Protein AF-A0A6G6W7V1-F1 (afdb_monomer)

Mean predicted aligned error: 17.01 Å

pLDDT: mean 71.02, std 11.66, range [39.03, 88.75]

Foldseek 3Di:
DDDDDPDPPDDDPDDDDDPVRVVCVVPDDDPVVVVVLVVVVVDQDDPPPDPPDDPVPCPGGPPPDDPPPPDPDDDDPVNDDDPPDD

Radius of gyration: 23.03 Å; Cα contacts (8 Å, |Δi|>4): 11; chains: 1; bounding box: 53×44×51 Å

Solvent-accessible surface area (backbone atoms only — not comparable to full-atom values): 6188 Å² total; per-residue (Å²): 142,78,81,85,74,84,71,80,77,76,75,81,90,82,83,77,70,52,72,70,53,45,55,49,55,75,68,50,84,52,70,66,56,55,52,49,51,50,57,62,51,70,56,66,72,65,96,79,65,56,92,90,57,65,69,89,74,59,87,77,43,89,79,76,65,55,99,83,55,80,64,99,68,86,72,58,76,89,75,58,88,57,90,92,70,130

Secondary structure (DSSP, 8-state):
------PPPPPPTT----HHHHHHHHH---HHHHHHHHHHHHS-S-TT--TTS-GGG----TT---TT---S----TTT---TT--

Sequence (86 aa):
MRADRDEPASPPAGSGLSEGDAVRKDMSYSPASETETEAKQADPLPDTIDDDIDADHILVTPGTGGPDDAGDVEVDPGELNLPGRS

Structure (mmCIF, N/CA/C/O backbone):
data_AF-A0A6G6W7V1-F1
#
_entry.id   AF-A0A6G6W7V1-F1
#
loop_
_atom_site.group_PDB
_atom_site.id
_atom_site.type_symbol
_atom_site.label_atom_id
_atom_site.label_alt_id
_atom_site.label_comp_id
_atom_site.label_asym_id
_atom_site.label_entity_id
_atom_site.label_seq_id
_atom_site.pdbx_PDB_ins_code
_atom_site.Cartn_x
_atom_site.Cartn_y
_atom_site.Cartn_z
_atom_site.occupancy
_atom_site.B_iso_or_equiv
_atom_site.auth_seq_id
_atom_site.auth_comp_id
_atom_site.auth_asym_id
_atom_site.auth_atom_id
_atom_site.pdbx_PDB_model_num
ATOM 1 N N . MET A 1 1 ? 42.772 18.522 35.842 1.00 45.38 1 MET A N 1
ATOM 2 C CA . MET A 1 1 ? 41.324 18.336 35.620 1.00 45.38 1 MET A CA 1
ATOM 3 C C . MET A 1 1 ? 40.845 19.369 34.611 1.00 45.38 1 MET A C 1
ATOM 5 O O . MET A 1 1 ? 40.642 20.518 34.982 1.00 45.38 1 MET A O 1
ATOM 9 N N . ARG A 1 2 ? 40.756 18.994 33.332 1.00 39.03 2 ARG A N 1
ATOM 10 C CA . ARG A 1 2 ? 39.949 19.680 32.313 1.00 39.03 2 ARG A CA 1
ATOM 11 C C . ARG A 1 2 ? 39.407 18.590 31.400 1.00 39.03 2 ARG A C 1
ATOM 13 O O . ARG A 1 2 ? 40.189 17.782 30.922 1.00 39.03 2 ARG A O 1
ATOM 20 N N . ALA A 1 3 ? 38.084 18.536 31.332 1.00 45.75 3 ALA A N 1
ATOM 21 C CA . ALA A 1 3 ? 37.311 17.476 30.718 1.00 45.75 3 ALA A CA 1
ATOM 22 C C . ALA A 1 3 ? 37.616 17.346 29.225 1.00 45.75 3 ALA A C 1
ATOM 24 O O . ALA A 1 3 ? 37.648 18.350 28.507 1.00 45.75 3 ALA A O 1
ATOM 25 N N . ASP A 1 4 ? 37.802 16.099 28.810 1.00 44.06 4 ASP A N 1
ATOM 26 C CA . ASP A 1 4 ? 37.658 15.619 27.448 1.00 44.06 4 ASP A CA 1
ATOM 27 C C . ASP A 1 4 ? 36.334 16.142 26.884 1.00 44.06 4 ASP A C 1
ATOM 29 O O . ASP A 1 4 ? 35.248 15.839 27.384 1.00 44.06 4 ASP A O 1
ATOM 33 N N . ARG A 1 5 ? 36.433 17.029 25.895 1.00 51.19 5 ARG A N 1
ATOM 34 C CA . ARG A 1 5 ? 35.281 17.503 25.141 1.00 51.19 5 ARG A CA 1
ATOM 35 C C . ARG A 1 5 ? 35.109 16.506 24.002 1.00 51.19 5 ARG A C 1
ATOM 37 O O . ARG A 1 5 ? 35.923 16.492 23.086 1.00 51.19 5 ARG A O 1
ATOM 44 N N . ASP A 1 6 ? 34.103 15.653 24.143 1.00 51.06 6 ASP A N 1
ATOM 45 C CA . ASP A 1 6 ? 33.642 14.708 23.130 1.00 51.06 6 ASP A CA 1
ATOM 46 C C . ASP A 1 6 ? 33.309 15.505 21.852 1.00 51.06 6 ASP A C 1
ATOM 48 O O . ASP A 1 6 ? 32.335 16.261 21.802 1.00 51.06 6 ASP A O 1
ATOM 52 N N . GLU A 1 7 ? 34.208 15.460 20.870 1.00 52.78 7 GLU A N 1
ATOM 53 C CA . GLU A 1 7 ? 33.984 15.993 19.525 1.00 52.78 7 GLU A CA 1
ATOM 54 C C . GLU A 1 7 ? 32.960 15.080 18.838 1.00 52.78 7 GLU A C 1
ATOM 56 O O . GLU A 1 7 ? 33.187 13.868 18.785 1.00 52.78 7 GLU A O 1
ATOM 61 N N . PRO A 1 8 ? 31.842 15.601 18.300 1.00 49.53 8 PRO A N 1
ATOM 62 C CA . PRO A 1 8 ? 30.929 14.763 17.544 1.00 49.53 8 PRO A CA 1
ATOM 63 C C . PRO A 1 8 ? 31.669 14.241 16.310 1.00 49.53 8 PRO A C 1
ATOM 65 O O . PRO A 1 8 ? 32.138 15.019 15.478 1.00 49.53 8 PRO A O 1
ATOM 68 N N . ALA A 1 9 ? 31.790 12.917 16.211 1.00 55.41 9 ALA A N 1
ATOM 69 C CA . ALA A 1 9 ? 32.395 12.253 15.068 1.00 55.41 9 ALA A CA 1
ATOM 70 C C . ALA A 1 9 ? 31.795 12.807 13.765 1.00 55.41 9 ALA A C 1
ATOM 72 O O . ALA A 1 9 ? 30.577 12.785 13.573 1.00 55.41 9 ALA A O 1
ATOM 73 N N . SER A 1 10 ? 32.655 13.328 12.883 1.00 47.66 10 SER A N 1
ATOM 74 C CA . SER A 1 10 ? 32.250 13.750 11.541 1.00 47.66 10 SER A CA 1
ATOM 75 C C . SER A 1 10 ? 31.490 12.611 10.849 1.00 47.66 10 SER A C 1
ATOM 77 O O . SER A 1 10 ? 31.945 11.464 10.917 1.00 47.66 10 SER A O 1
ATOM 79 N N . PRO A 1 11 ? 30.361 12.893 10.171 1.00 50.97 11 PRO A N 1
ATOM 80 C CA . PRO A 1 11 ? 29.669 11.876 9.395 1.00 50.97 11 PRO A CA 1
ATOM 81 C C . PRO A 1 11 ? 30.623 11.319 8.325 1.00 50.97 11 PRO A C 1
ATOM 83 O O . PRO A 1 11 ? 31.466 12.064 7.811 1.00 50.97 11 PRO A O 1
ATOM 86 N N . PRO A 1 12 ? 30.529 10.023 7.982 1.00 48.34 12 PRO A N 1
ATOM 87 C CA . PRO A 1 12 ? 31.386 9.434 6.966 1.00 48.34 12 PRO A CA 1
ATOM 88 C C . PRO A 1 12 ? 31.200 10.189 5.645 1.00 48.34 12 PRO A C 1
ATOM 90 O O . PRO A 1 12 ? 30.097 10.279 5.106 1.00 48.34 12 PRO A O 1
ATOM 93 N N . ALA A 1 13 ? 32.290 10.754 5.126 1.00 53.53 13 ALA A N 1
ATOM 94 C CA . ALA A 1 13 ? 32.305 11.362 3.807 1.00 53.53 13 ALA A CA 1
ATOM 95 C C . ALA A 1 13 ? 32.062 10.265 2.760 1.00 53.53 13 ALA A C 1
ATOM 97 O O . ALA A 1 13 ? 32.939 9.431 2.539 1.00 53.53 13 ALA A O 1
ATOM 98 N N . GLY A 1 14 ? 30.884 10.253 2.125 1.00 51.75 14 GLY A N 1
ATOM 99 C CA . GLY A 1 14 ? 30.689 9.412 0.939 1.00 51.75 14 GLY A CA 1
ATOM 100 C C . GLY A 1 14 ? 29.297 8.884 0.594 1.00 51.75 14 GLY A C 1
ATOM 101 O O . GLY A 1 14 ? 29.236 7.994 -0.245 1.00 51.75 14 GLY A O 1
ATOM 102 N N . SER A 1 15 ? 28.192 9.380 1.160 1.00 60.25 15 SER A N 1
ATOM 103 C CA . SER A 1 15 ? 26.842 8.982 0.697 1.00 60.25 15 SER A CA 1
ATOM 104 C C . SER A 1 15 ? 25.914 10.146 0.325 1.00 60.25 15 SER A C 1
ATOM 106 O O . SER A 1 15 ? 24.717 9.945 0.141 1.00 60.25 15 SER A O 1
ATOM 108 N N . GLY A 1 16 ? 26.446 11.363 0.188 1.00 61.16 16 GLY A N 1
ATOM 109 C CA . GLY A 1 16 ? 25.666 12.539 -0.203 1.00 61.16 16 GLY A CA 1
ATOM 110 C C . GLY A 1 16 ? 25.814 12.845 -1.689 1.00 61.16 16 GLY A C 1
ATOM 111 O O . GLY A 1 16 ? 26.898 13.227 -2.128 1.00 61.16 16 GLY A O 1
ATOM 112 N N . LEU A 1 17 ? 24.734 12.690 -2.457 1.00 73.81 17 LEU A N 1
ATOM 113 C CA . LEU A 1 17 ? 24.640 13.219 -3.820 1.00 73.81 17 LEU A CA 1
ATOM 114 C C . LEU A 1 17 ? 24.892 14.734 -3.801 1.00 73.81 17 LEU A C 1
ATOM 116 O O . LEU A 1 17 ? 24.512 15.413 -2.845 1.00 73.81 17 LEU A O 1
ATOM 120 N N . SER A 1 18 ? 25.514 15.280 -4.851 1.00 83.06 18 SER A N 1
ATOM 121 C CA . SER A 1 18 ? 25.597 16.737 -4.984 1.00 83.06 18 SER A CA 1
ATOM 122 C C . SER A 1 18 ? 24.187 17.326 -5.076 1.00 83.06 18 SER A C 1
ATOM 124 O O . SER A 1 18 ? 23.276 16.665 -5.570 1.00 83.06 18 SER A O 1
ATOM 126 N N . GLU A 1 19 ? 23.985 18.569 -4.645 1.00 76.69 19 GLU A N 1
ATOM 127 C CA . GLU A 1 19 ? 22.660 19.207 -4.666 1.00 76.69 19 GLU A CA 1
ATOM 128 C C . GLU A 1 19 ? 22.035 19.187 -6.075 1.00 76.69 19 GLU A C 1
ATOM 130 O O . GLU A 1 19 ? 20.857 18.887 -6.246 1.00 76.69 19 GLU A O 1
ATOM 135 N N . GLY A 1 20 ? 22.853 19.367 -7.117 1.00 80.94 20 GLY A N 1
ATOM 136 C CA . GLY A 1 20 ? 22.414 19.244 -8.506 1.00 80.94 20 GLY A CA 1
ATOM 137 C C . GLY A 1 20 ? 22.106 17.809 -8.953 1.00 80.94 20 GLY A C 1
ATOM 138 O O . GLY A 1 20 ? 21.258 17.624 -9.823 1.00 80.94 20 GLY A O 1
ATOM 139 N N . ASP A 1 21 ? 22.776 16.794 -8.399 1.00 77.75 21 ASP A N 1
ATOM 140 C CA . ASP A 1 21 ? 22.433 15.382 -8.628 1.00 77.75 21 ASP A CA 1
ATOM 141 C C . ASP A 1 21 ? 21.161 14.987 -7.871 1.00 77.75 21 ASP A C 1
ATOM 143 O O . ASP A 1 21 ? 20.344 14.249 -8.415 1.00 77.75 21 ASP A O 1
ATOM 147 N N . ALA A 1 22 ? 20.961 15.509 -6.659 1.00 79.38 22 ALA A N 1
ATOM 148 C CA . ALA A 1 22 ? 19.758 15.299 -5.863 1.00 79.38 22 ALA A CA 1
ATOM 149 C C . ALA A 1 22 ? 18.531 15.896 -6.562 1.00 79.38 22 ALA A C 1
ATOM 151 O O . ALA A 1 22 ? 17.561 15.184 -6.790 1.00 79.38 22 ALA A O 1
ATOM 152 N N . VAL A 1 23 ? 18.615 17.151 -7.019 1.00 81.25 23 VAL A N 1
ATOM 153 C CA . VAL A 1 23 ? 17.544 17.807 -7.792 1.00 81.25 23 VAL A CA 1
ATOM 154 C C . VAL A 1 23 ? 17.255 17.060 -9.096 1.00 81.25 23 VAL A C 1
ATOM 156 O O . VAL A 1 23 ? 16.099 16.868 -9.466 1.00 81.25 23 VAL A O 1
ATOM 159 N N . ARG A 1 24 ? 18.294 16.596 -9.804 1.00 80.44 24 ARG A N 1
ATOM 160 C CA . ARG A 1 24 ? 18.107 15.783 -11.015 1.00 80.44 24 ARG A CA 1
ATOM 161 C C . ARG A 1 24 ? 17.443 14.444 -10.713 1.00 80.44 24 ARG A C 1
ATOM 163 O O . ARG A 1 24 ? 16.625 14.011 -11.515 1.00 80.44 24 ARG A O 1
ATOM 170 N N . LYS A 1 25 ? 17.782 13.803 -9.594 1.00 77.62 25 LYS A N 1
ATOM 171 C CA . LYS A 1 25 ? 17.187 12.531 -9.172 1.00 77.62 25 LY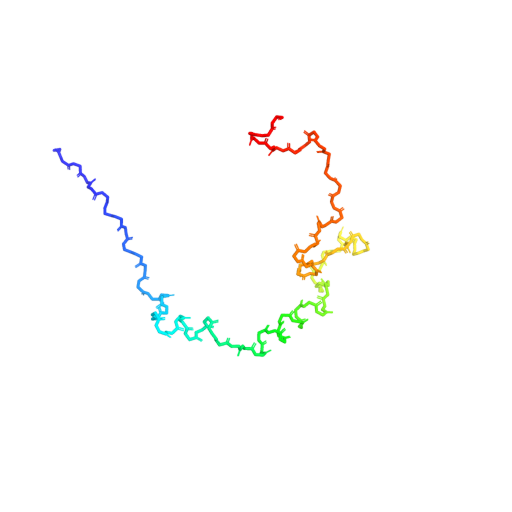S A CA 1
ATOM 172 C C . LYS A 1 25 ? 15.722 12.697 -8.765 1.00 77.62 25 LYS A C 1
ATOM 174 O O 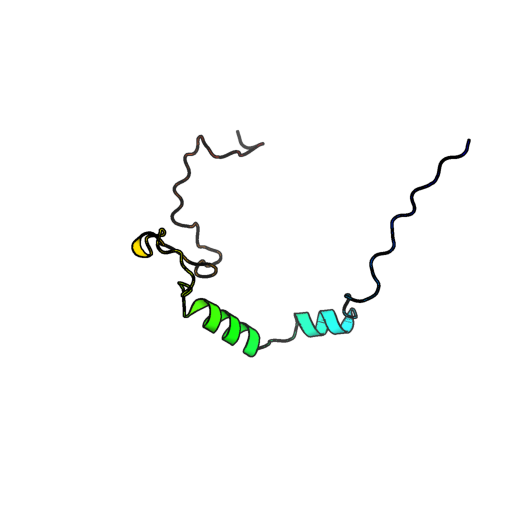. LYS A 1 25 ? 14.914 11.853 -9.134 1.00 77.62 25 LYS A O 1
ATOM 179 N N . ASP A 1 26 ? 15.402 13.790 -8.081 1.00 74.31 26 ASP A N 1
ATOM 180 C CA . ASP A 1 26 ? 14.046 14.142 -7.643 1.00 74.31 26 ASP A CA 1
ATOM 181 C C . ASP A 1 26 ? 13.109 14.421 -8.833 1.00 74.31 26 ASP A C 1
ATOM 183 O O . ASP A 1 26 ? 11.946 14.038 -8.834 1.00 74.31 26 ASP A O 1
ATOM 187 N N . MET A 1 27 ? 13.647 15.004 -9.910 1.00 76.88 27 MET A N 1
ATOM 188 C CA . MET A 1 27 ? 12.899 15.286 -11.144 1.00 76.88 27 MET A CA 1
ATOM 189 C C . MET A 1 27 ? 12.963 14.162 -12.189 1.00 76.88 27 MET A C 1
ATOM 191 O O . MET A 1 27 ? 12.257 14.213 -13.200 1.00 76.88 27 MET A O 1
ATOM 195 N N . SER A 1 28 ? 13.838 13.167 -12.010 1.00 75.12 28 SER A N 1
ATOM 196 C CA . SER A 1 28 ? 13.988 12.081 -12.978 1.00 75.12 28 SER A CA 1
ATOM 197 C C . SER A 1 28 ? 12.883 11.049 -12.799 1.00 75.12 28 SER A C 1
ATOM 199 O O . SER A 1 28 ? 12.913 10.242 -11.872 1.00 75.12 28 SER A O 1
ATOM 201 N N . TYR A 1 29 ? 11.944 11.031 -13.739 1.00 61.22 29 TYR A N 1
ATOM 202 C CA . TYR A 1 29 ? 11.032 9.909 -13.892 1.00 61.22 29 TYR A CA 1
ATOM 203 C C .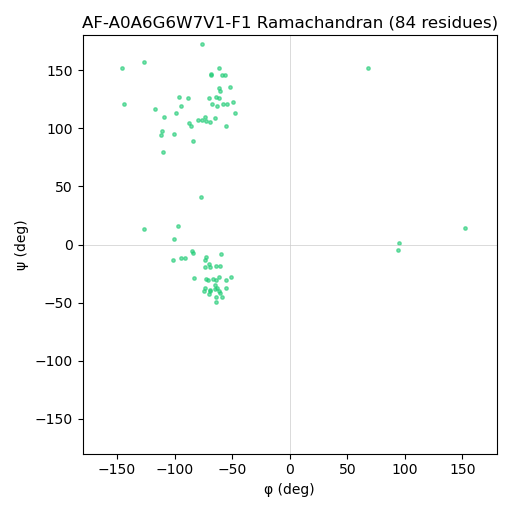 TYR A 1 29 ? 11.826 8.684 -14.362 1.00 61.22 29 TYR A C 1
ATOM 205 O O . TYR A 1 29 ? 12.508 8.724 -15.389 1.00 61.22 29 TYR A O 1
ATOM 213 N N . SER A 1 30 ? 11.776 7.611 -13.576 1.00 64.56 30 SER A N 1
ATOM 214 C CA . SER A 1 30 ? 12.430 6.335 -13.857 1.00 64.56 30 SER A CA 1
ATOM 215 C C . SER A 1 30 ? 11.337 5.303 -14.128 1.00 64.56 30 SER A C 1
ATOM 217 O O . SER A 1 30 ? 10.838 4.705 -13.176 1.00 64.56 30 SER A O 1
ATOM 219 N N . PRO A 1 31 ? 10.958 5.063 -15.401 1.00 62.53 31 PRO A N 1
ATOM 220 C CA . PRO A 1 31 ? 9.946 4.060 -15.744 1.00 62.53 31 PRO A CA 1
ATOM 221 C C . PRO A 1 31 ? 10.285 2.670 -15.190 1.00 62.53 31 PRO A C 1
ATOM 223 O O . PRO A 1 31 ? 9.402 1.900 -14.831 1.00 62.53 31 PRO A O 1
ATOM 226 N N . ALA A 1 32 ? 11.584 2.370 -15.067 1.00 63.69 32 ALA A N 1
ATOM 227 C CA . ALA A 1 32 ? 12.071 1.140 -14.459 1.00 63.69 32 ALA A CA 1
ATOM 228 C C . ALA A 1 32 ? 11.701 1.026 -12.972 1.00 63.69 32 ALA A C 1
ATOM 230 O O . ALA A 1 32 ? 11.489 -0.081 -12.506 1.00 63.69 32 ALA A O 1
ATOM 231 N N . SER A 1 33 ? 11.591 2.137 -12.238 1.00 67.19 33 SER A N 1
ATOM 232 C CA . SER A 1 33 ? 11.246 2.122 -10.811 1.00 67.19 33 SER A CA 1
ATOM 233 C C . SER A 1 33 ? 9.774 1.809 -10.579 1.00 67.19 33 SER A C 1
ATOM 235 O O . SER A 1 33 ? 9.466 1.035 -9.684 1.00 67.19 33 SER A O 1
ATOM 237 N N . GLU A 1 34 ? 8.873 2.353 -11.396 1.00 72.94 34 GLU A N 1
ATOM 238 C CA . GLU A 1 34 ? 7.454 1.984 -11.324 1.00 72.94 34 GLU A CA 1
ATOM 239 C C . GLU A 1 34 ? 7.230 0.556 -11.816 1.00 72.94 34 GLU A C 1
ATOM 241 O O . GLU A 1 34 ? 6.564 -0.211 -11.135 1.00 72.94 34 GLU A O 1
ATOM 246 N N . THR A 1 35 ? 7.885 0.156 -12.911 1.00 74.00 35 THR A N 1
ATOM 247 C CA . THR A 1 35 ? 7.813 -1.227 -13.416 1.00 74.00 35 THR A CA 1
ATOM 248 C C . THR A 1 35 ? 8.367 -2.237 -12.398 1.00 74.00 35 THR A C 1
ATOM 250 O O . THR A 1 35 ? 7.822 -3.323 -12.234 1.00 74.00 35 THR A O 1
ATOM 253 N N . GLU A 1 36 ? 9.458 -1.906 -11.699 1.00 69.94 36 GLU A N 1
ATOM 254 C CA . GLU A 1 36 ? 10.041 -2.753 -10.651 1.00 69.94 36 GLU A CA 1
ATOM 255 C C . GLU A 1 36 ? 9.144 -2.820 -9.410 1.00 69.94 36 GLU A C 1
ATOM 257 O O . GLU A 1 36 ? 8.989 -3.894 -8.831 1.00 69.94 36 GLU A O 1
ATOM 262 N N . THR A 1 37 ? 8.536 -1.700 -9.012 1.00 74.69 37 THR A N 1
ATOM 263 C CA . THR A 1 37 ? 7.551 -1.672 -7.924 1.00 74.69 37 THR A CA 1
ATOM 264 C C . THR A 1 37 ? 6.316 -2.492 -8.284 1.00 74.69 37 THR A C 1
ATOM 266 O O . THR A 1 37 ? 5.901 -3.320 -7.481 1.00 74.69 37 THR A O 1
ATOM 269 N N . GLU A 1 38 ? 5.776 -2.346 -9.496 1.00 76.12 38 GLU A N 1
ATOM 270 C CA . GLU A 1 38 ? 4.664 -3.164 -9.994 1.00 76.12 38 GLU A CA 1
ATOM 271 C C . GLU A 1 38 ? 5.025 -4.651 -9.999 1.00 76.12 38 GLU A C 1
ATOM 273 O O . GLU A 1 38 ? 4.256 -5.469 -9.508 1.00 76.12 38 GLU A O 1
ATOM 278 N N . ALA A 1 39 ? 6.216 -5.018 -10.479 1.00 73.12 39 ALA A N 1
ATOM 279 C CA . ALA A 1 39 ? 6.666 -6.409 -10.475 1.00 73.12 39 ALA A CA 1
ATOM 280 C C . ALA A 1 39 ? 6.812 -6.980 -9.054 1.00 73.12 39 ALA A C 1
ATOM 282 O O . ALA A 1 39 ? 6.474 -8.137 -8.826 1.00 73.12 39 ALA A O 1
ATOM 283 N N . LYS A 1 40 ? 7.275 -6.171 -8.093 1.00 69.31 40 LYS A N 1
ATOM 284 C CA . LYS A 1 40 ? 7.367 -6.548 -6.671 1.00 69.31 40 LYS A CA 1
ATOM 285 C C . LYS A 1 40 ? 6.007 -6.685 -5.989 1.00 69.31 40 LYS A C 1
ATOM 287 O O . LYS A 1 40 ? 5.939 -7.310 -4.940 1.00 69.31 40 LYS A O 1
ATOM 292 N N . GLN A 1 41 ? 4.959 -6.101 -6.562 1.00 74.50 41 GLN A N 1
ATOM 293 C CA . GLN A 1 41 ? 3.587 -6.214 -6.067 1.00 74.50 41 GLN A CA 1
ATOM 294 C C . GLN A 1 41 ? 2.733 -7.212 -6.852 1.00 74.50 41 GLN A C 1
ATOM 296 O O . GLN A 1 41 ? 1.658 -7.585 -6.392 1.00 74.50 41 GLN A O 1
ATOM 301 N N . ALA A 1 42 ? 3.194 -7.653 -8.025 1.00 74.62 42 ALA A N 1
ATOM 302 C CA . ALA A 1 42 ? 2.495 -8.635 -8.846 1.00 74.62 42 ALA A CA 1
ATOM 303 C C . ALA A 1 42 ? 2.434 -10.017 -8.183 1.00 74.62 42 ALA A C 1
ATOM 305 O O . ALA A 1 42 ? 1.484 -10.759 -8.431 1.00 74.62 42 ALA A O 1
ATOM 306 N N . ASP A 1 43 ? 3.431 -10.345 -7.357 1.00 69.12 43 ASP A N 1
ATOM 307 C CA . ASP A 1 43 ? 3.451 -11.562 -6.553 1.00 69.12 43 ASP A CA 1
ATOM 308 C C . ASP A 1 43 ? 3.297 -11.212 -5.065 1.00 69.12 43 ASP A C 1
ATOM 310 O O . ASP A 1 43 ? 4.255 -10.769 -4.425 1.00 69.12 43 ASP A O 1
ATOM 314 N N . PRO A 1 44 ? 2.077 -11.312 -4.517 1.00 67.19 44 PRO A N 1
ATOM 315 C CA . PRO A 1 44 ? 1.793 -10.807 -3.184 1.00 67.19 44 PRO A CA 1
ATOM 316 C C . PRO A 1 44 ? 2.420 -11.677 -2.086 1.00 67.19 44 PRO A C 1
ATOM 318 O O . PRO A 1 44 ? 2.771 -11.148 -1.031 1.00 67.19 44 PRO A O 1
ATOM 321 N N . LEU A 1 45 ? 2.582 -12.984 -2.312 1.00 75.38 45 LEU A N 1
ATOM 322 C CA . LEU A 1 45 ? 3.025 -13.931 -1.290 1.00 75.38 45 LEU A CA 1
ATOM 323 C C . LEU A 1 45 ? 4.370 -14.544 -1.685 1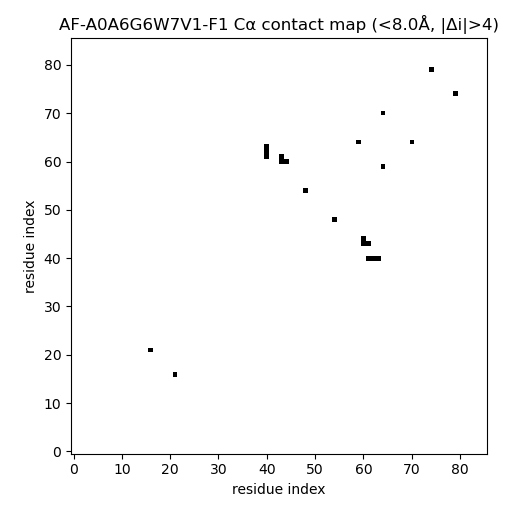.00 75.38 45 LEU A C 1
ATOM 325 O O . LEU A 1 45 ? 4.438 -15.249 -2.685 1.00 75.38 45 LEU A O 1
ATOM 329 N N . PRO A 1 46 ? 5.446 -14.318 -0.913 1.00 75.94 46 PRO A N 1
ATOM 330 C CA . PRO A 1 46 ? 6.734 -14.904 -1.241 1.00 75.94 46 PRO A CA 1
ATOM 331 C C . PRO A 1 46 ? 6.712 -16.425 -1.047 1.00 75.94 46 PRO A C 1
ATOM 333 O O . PRO A 1 46 ? 6.152 -16.923 -0.075 1.00 75.94 46 PRO A O 1
ATOM 336 N N . ASP A 1 47 ? 7.459 -17.157 -1.876 1.00 76.19 47 ASP A N 1
ATOM 337 C CA . ASP A 1 47 ? 7.674 -18.611 -1.726 1.00 76.19 47 ASP A CA 1
ATOM 338 C C . ASP A 1 47 ? 8.343 -19.010 -0.391 1.00 76.19 47 ASP A C 1
ATOM 340 O O . ASP A 1 47 ? 8.501 -20.189 -0.086 1.00 76.19 47 ASP A O 1
ATOM 344 N N . THR A 1 48 ? 8.795 -18.029 0.394 1.00 81.31 48 THR A N 1
ATOM 345 C CA . THR A 1 48 ? 9.463 -18.205 1.689 1.00 81.31 48 THR A CA 1
ATOM 346 C C . THR A 1 48 ? 8.517 -18.057 2.883 1.00 81.31 48 THR A C 1
ATOM 348 O O . THR A 1 48 ? 8.993 -17.795 3.989 1.00 81.31 48 THR A O 1
ATOM 351 N N . ILE A 1 49 ? 7.201 -18.119 2.671 1.00 82.25 49 ILE A N 1
ATOM 352 C CA . ILE A 1 49 ? 6.224 -18.208 3.766 1.00 82.25 49 ILE A CA 1
ATOM 353 C C . ILE A 1 49 ? 6.516 -19.493 4.554 1.00 82.25 49 ILE A C 1
ATOM 355 O O . ILE A 1 49 ? 6.748 -20.542 3.957 1.00 82.25 49 ILE A O 1
ATOM 359 N N . ASP A 1 50 ? 6.567 -19.389 5.882 1.00 84.25 50 ASP A N 1
ATOM 360 C CA . ASP A 1 50 ? 6.786 -20.543 6.760 1.00 84.25 50 ASP A CA 1
ATOM 361 C C . ASP A 1 50 ? 5.562 -21.475 6.726 1.00 84.25 50 ASP A C 1
ATOM 363 O O . ASP A 1 50 ? 4.426 -21.014 6.604 1.00 84.25 50 ASP A O 1
ATOM 367 N N . ASP A 1 51 ? 5.788 -22.784 6.840 1.00 85.25 51 ASP A N 1
ATOM 368 C CA . ASP A 1 51 ? 4.749 -23.817 6.760 1.00 85.25 51 ASP A CA 1
ATOM 369 C C . ASP A 1 51 ? 3.729 -23.710 7.912 1.00 85.25 51 ASP A C 1
ATOM 371 O O . ASP A 1 51 ? 2.639 -24.285 7.840 1.00 85.25 51 ASP A O 1
ATOM 375 N N . ASP A 1 52 ? 4.083 -23.018 9.001 1.00 88.75 52 ASP A N 1
ATOM 376 C CA . ASP A 1 52 ? 3.199 -22.751 10.138 1.00 88.75 52 ASP A CA 1
ATOM 377 C C . ASP A 1 52 ? 2.281 -21.529 9.947 1.00 88.75 52 ASP A C 1
ATOM 379 O O . ASP A 1 52 ? 1.366 -21.316 10.752 1.00 88.75 52 ASP A O 1
ATOM 383 N N . ILE A 1 53 ? 2.470 -20.763 8.869 1.00 83.88 53 ILE A N 1
ATOM 384 C CA . ILE A 1 53 ? 1.611 -19.646 8.481 1.00 83.88 53 ILE A CA 1
ATOM 385 C C . ILE A 1 53 ? 0.562 -20.142 7.485 1.00 83.88 53 ILE A C 1
ATOM 387 O O . ILE A 1 53 ? 0.869 -20.570 6.376 1.00 83.88 53 ILE A O 1
ATOM 391 N N . ASP A 1 54 ? -0.710 -20.013 7.858 1.00 86.31 54 ASP A N 1
ATOM 392 C CA . ASP A 1 54 ? -1.813 -20.231 6.926 1.00 86.31 54 ASP A CA 1
ATOM 393 C C . ASP A 1 54 ? -1.909 -19.051 5.946 1.00 86.31 54 ASP A C 1
ATOM 395 O O . ASP A 1 54 ? -2.273 -17.934 6.328 1.00 86.31 54 ASP A O 1
ATOM 399 N N . ALA A 1 55 ? -1.561 -19.294 4.681 1.00 84.38 55 ALA A N 1
ATOM 400 C CA . ALA A 1 55 ? -1.586 -18.278 3.634 1.00 84.38 55 ALA A CA 1
ATOM 401 C C . ALA A 1 55 ? -2.994 -17.705 3.397 1.00 84.38 55 ALA A C 1
ATOM 403 O O . ALA A 1 55 ? -3.114 -16.534 3.034 1.00 84.38 55 ALA A O 1
ATOM 404 N N . ASP A 1 56 ? -4.051 -18.477 3.671 1.00 84.25 56 ASP A N 1
ATOM 405 C CA . ASP A 1 56 ? -5.439 -18.026 3.519 1.00 84.25 56 ASP A CA 1
ATOM 406 C C . ASP A 1 56 ? -5.827 -16.978 4.580 1.00 84.25 56 ASP A C 1
ATOM 408 O O . ASP A 1 56 ? -6.806 -16.246 4.415 1.00 84.25 56 ASP A O 1
ATOM 412 N N . HIS A 1 57 ? -5.056 -16.863 5.667 1.00 83.06 57 HIS A N 1
ATOM 413 C CA . HIS A 1 57 ? -5.223 -15.814 6.676 1.00 83.06 57 HIS A CA 1
ATOM 414 C C . HIS A 1 57 ? -4.501 -14.506 6.321 1.00 83.06 57 HIS A C 1
ATOM 416 O O . HIS A 1 57 ? -4.650 -13.511 7.036 1.00 83.06 57 HIS A O 1
ATOM 422 N N . ILE A 1 58 ? -3.721 -14.471 5.239 1.00 80.56 58 ILE A N 1
ATOM 423 C CA . ILE A 1 58 ? -3.021 -13.264 4.799 1.00 80.56 58 ILE A CA 1
ATOM 424 C C . ILE A 1 58 ? -3.970 -12.439 3.931 1.00 80.56 58 ILE A C 1
ATOM 426 O O . ILE A 1 58 ? -4.197 -12.732 2.762 1.00 80.56 58 ILE A O 1
ATOM 430 N N . LEU A 1 59 ? -4.531 -11.385 4.523 1.00 77.56 59 LEU A N 1
ATOM 431 C CA . LEU A 1 59 ? -5.532 -10.537 3.866 1.00 77.56 59 LEU A CA 1
ATOM 432 C C . LEU A 1 59 ? -4.913 -9.459 2.966 1.00 77.56 59 LEU A C 1
ATOM 434 O O . LEU A 1 59 ? -5.529 -9.035 1.991 1.00 77.56 59 LEU A O 1
ATOM 438 N N . VAL A 1 60 ? -3.702 -9.007 3.296 1.00 76.81 60 VAL A N 1
ATOM 439 C CA . VAL A 1 60 ? -2.993 -7.921 2.607 1.00 76.81 60 VAL A CA 1
ATOM 440 C C . VAL A 1 60 ? -1.492 -8.182 2.608 1.00 76.81 60 VAL A C 1
ATOM 442 O O . VAL A 1 60 ? -0.966 -8.814 3.527 1.00 76.81 60 VAL A O 1
ATOM 445 N N . THR A 1 61 ? -0.785 -7.670 1.601 1.00 76.06 61 THR A N 1
ATOM 446 C CA . THR A 1 61 ? 0.666 -7.845 1.464 1.00 76.06 61 THR A CA 1
ATOM 447 C C . THR A 1 61 ? 1.362 -6.491 1.309 1.00 76.06 61 THR A C 1
ATOM 449 O O . THR A 1 61 ? 0.718 -5.487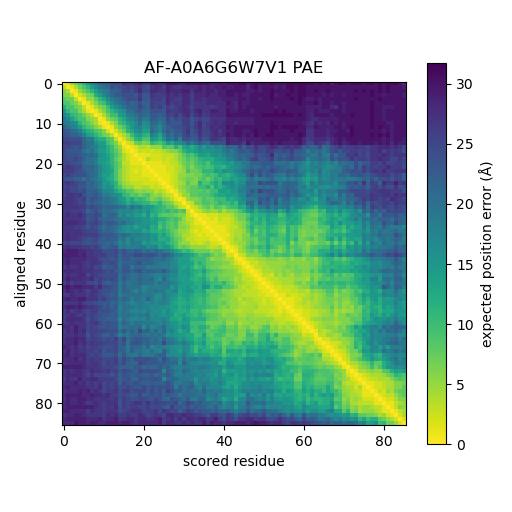 0.984 1.00 76.06 61 THR A O 1
ATOM 452 N N . PRO A 1 62 ? 2.667 -6.382 1.623 1.00 72.06 62 PRO A N 1
ATOM 453 C CA . PRO A 1 62 ? 3.346 -5.093 1.625 1.00 72.06 62 PRO A CA 1
ATOM 454 C C . PRO A 1 62 ? 3.202 -4.350 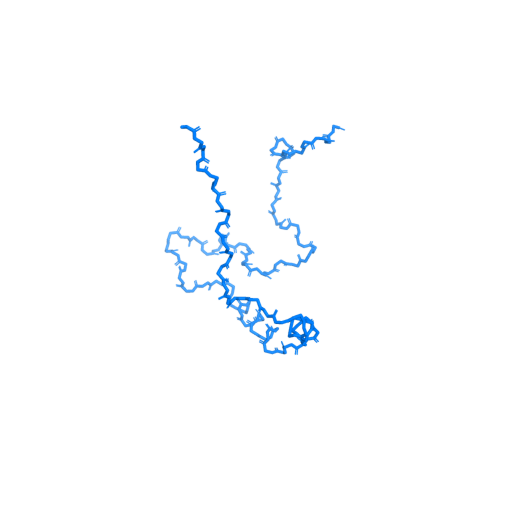0.292 1.00 72.06 62 PRO A C 1
ATOM 456 O O . PRO A 1 62 ? 3.634 -4.821 -0.755 1.00 72.06 62 PRO A O 1
ATOM 459 N N . GLY A 1 63 ? 2.626 -3.149 0.357 1.00 68.94 63 GLY A N 1
ATOM 460 C CA . GLY A 1 63 ? 2.473 -2.265 -0.793 1.00 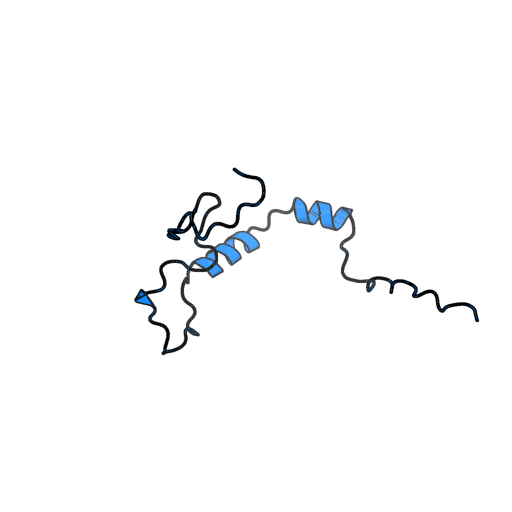68.94 63 GLY A CA 1
ATOM 461 C C . GLY A 1 63 ? 1.137 -2.355 -1.541 1.00 68.94 63 GLY A C 1
ATOM 462 O O . GLY A 1 63 ? 0.912 -1.507 -2.398 1.00 68.94 63 GLY A O 1
ATOM 463 N N . THR A 1 64 ? 0.227 -3.274 -1.197 1.00 72.69 64 THR A N 1
ATOM 464 C CA . THR A 1 64 ? -1.120 -3.334 -1.810 1.00 72.69 64 THR A CA 1
ATOM 465 C C . THR A 1 64 ? -2.066 -2.224 -1.338 1.00 72.69 64 THR A C 1
ATOM 467 O O . THR A 1 64 ? -3.117 -2.024 -1.942 1.00 72.69 64 THR A O 1
ATOM 470 N N . GLY A 1 65 ? -1.707 -1.503 -0.269 1.00 70.12 65 GLY A N 1
ATOM 471 C CA . GLY A 1 65 ? -2.508 -0.416 0.289 1.00 70.12 65 GLY A CA 1
ATOM 472 C C . GLY A 1 65 ? -2.203 0.941 -0.342 1.00 70.12 65 GLY A C 1
ATOM 473 O O . GLY A 1 65 ? -1.054 1.387 -0.382 1.00 70.12 65 GLY A O 1
ATOM 474 N N . GLY A 1 66 ? -3.249 1.605 -0.836 1.00 72.44 66 GLY A N 1
ATOM 475 C CA . GLY A 1 66 ? -3.183 2.989 -1.306 1.00 72.44 66 GLY A CA 1
ATOM 476 C C . GLY A 1 66 ? -3.139 4.000 -0.149 1.00 72.44 66 GLY A C 1
ATOM 477 O O . GLY A 1 66 ? -3.340 3.635 1.004 1.00 72.44 66 GLY A O 1
ATOM 478 N N . PRO A 1 67 ? -2.928 5.298 -0.427 1.00 74.69 67 PRO A N 1
ATOM 479 C CA . PRO A 1 67 ? -2.927 6.341 0.607 1.00 74.69 67 PRO A CA 1
ATOM 480 C C . PRO A 1 67 ? -4.261 6.476 1.367 1.00 74.69 67 PRO A C 1
ATOM 482 O O . PRO A 1 67 ? -4.271 7.035 2.460 1.00 74.69 67 PRO A O 1
ATOM 485 N N . ASP A 1 68 ? -5.354 5.959 0.798 1.00 74.75 68 ASP A N 1
ATOM 486 C CA . ASP A 1 68 ? -6.690 5.916 1.405 1.00 74.75 68 ASP A CA 1
ATOM 487 C C . ASP A 1 68 ? -7.041 4.536 1.996 1.00 74.75 68 ASP A C 1
ATOM 489 O O . ASP A 1 68 ? -8.173 4.320 2.432 1.00 74.75 68 ASP A O 1
ATOM 493 N N . ASP A 1 69 ? -6.105 3.584 1.991 1.00 74.00 69 ASP A N 1
ATOM 494 C CA . ASP A 1 69 ? -6.305 2.285 2.625 1.00 74.00 69 ASP A CA 1
ATOM 495 C C . ASP A 1 69 ? -6.174 2.439 4.146 1.00 74.00 69 ASP A C 1
ATOM 497 O O . ASP A 1 69 ? -5.086 2.662 4.681 1.00 74.00 69 ASP A O 1
ATOM 501 N N . ALA A 1 70 ? -7.304 2.363 4.851 1.00 70.25 70 ALA A N 1
ATOM 502 C CA . ALA A 1 70 ? -7.337 2.389 6.311 1.00 70.25 70 ALA A CA 1
ATOM 503 C C . ALA A 1 70 ? -6.813 1.078 6.936 1.00 70.25 70 ALA A C 1
ATOM 505 O O . ALA A 1 70 ? -6.582 1.035 8.147 1.00 70.25 70 ALA A O 1
ATOM 506 N N . GLY A 1 71 ? -6.614 0.035 6.121 1.00 68.62 71 GLY A N 1
ATOM 507 C CA . GLY A 1 71 ? -6.472 -1.348 6.552 1.00 68.62 71 GLY A CA 1
ATOM 508 C C . GLY A 1 71 ? -7.784 -1.900 7.118 1.00 68.62 71 GLY A C 1
ATOM 509 O O . GLY A 1 71 ? -8.582 -1.172 7.704 1.00 68.62 71 GLY A O 1
ATOM 510 N N . ASP A 1 72 ? -7.988 -3.214 7.022 1.00 69.00 72 ASP A N 1
ATOM 511 C CA . ASP A 1 72 ? -9.093 -3.923 7.700 1.00 69.00 72 ASP A CA 1
ATOM 512 C C . ASP A 1 72 ? -8.795 -4.135 9.202 1.00 69.00 72 ASP A C 1
ATOM 514 O O . ASP A 1 72 ? -9.029 -5.199 9.779 1.00 69.00 72 ASP A O 1
ATOM 518 N N . VAL A 1 73 ? -8.219 -3.124 9.858 1.00 70.38 73 VAL A N 1
ATOM 519 C CA . VAL A 1 73 ? -7.871 -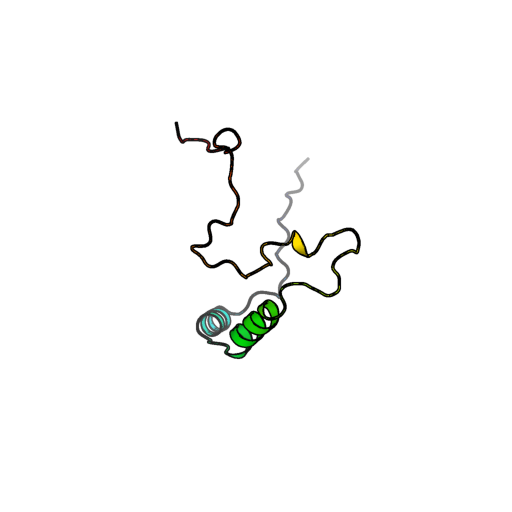3.179 11.280 1.00 70.38 73 VAL A CA 1
ATOM 520 C C . VAL A 1 73 ? -8.934 -2.433 12.075 1.00 70.38 73 VAL A C 1
ATOM 522 O O . VAL A 1 73 ? -8.872 -1.220 12.261 1.00 70.38 73 VAL A O 1
ATOM 525 N N . GLU A 1 74 ? -9.912 -3.181 12.576 1.00 72.62 74 GLU A N 1
ATOM 526 C CA . GLU A 1 74 ? -10.854 -2.686 13.579 1.00 72.62 74 GLU A CA 1
ATOM 527 C C . GLU A 1 74 ? -10.110 -2.481 14.908 1.00 72.62 74 GLU A C 1
ATOM 529 O O . GLU A 1 74 ? -9.752 -3.443 15.589 1.00 72.62 74 GLU A O 1
ATOM 534 N N . VAL A 1 75 ? -9.840 -1.222 15.270 1.00 76.94 75 VAL A N 1
ATOM 535 C CA . VAL A 1 75 ? -9.161 -0.871 16.528 1.00 76.94 75 VAL A CA 1
ATOM 536 C C . VAL A 1 75 ? -10.201 -0.521 17.587 1.00 76.94 75 VAL A C 1
ATOM 538 O O . VAL A 1 75 ? -11.030 0.367 17.374 1.00 76.94 75 VAL A O 1
ATOM 541 N N . ASP A 1 76 ? -10.139 -1.164 18.755 1.00 81.12 76 ASP A N 1
ATOM 542 C CA . ASP A 1 76 ? -10.958 -0.757 19.899 1.00 81.12 76 ASP A CA 1
ATOM 543 C C . ASP A 1 76 ? -10.587 0.689 20.305 1.00 81.12 76 ASP A C 1
ATOM 545 O O . ASP A 1 76 ? -9.413 0.975 20.573 1.00 81.12 76 ASP A O 1
ATOM 549 N N . PRO A 1 77 ? -11.557 1.620 20.397 1.00 81.88 77 PRO A N 1
ATOM 550 C CA . PRO A 1 77 ? -11.330 2.970 20.914 1.00 81.88 77 PRO A CA 1
ATOM 551 C C . PRO A 1 77 ? -10.619 3.021 22.275 1.00 81.88 77 PRO A C 1
ATOM 553 O O . PRO A 1 77 ? -9.945 4.007 22.568 1.00 81.88 77 PRO A O 1
ATOM 556 N N . GLY A 1 78 ? -10.760 1.988 23.110 1.00 84.69 78 GLY A N 1
ATOM 557 C CA . GL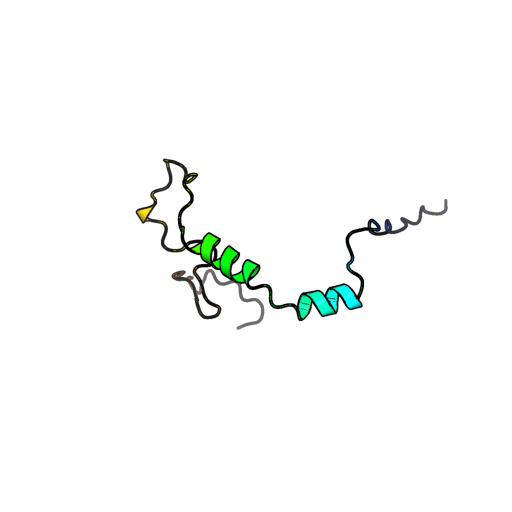Y A 1 78 ? -10.077 1.855 24.397 1.00 84.69 78 GLY A CA 1
ATOM 558 C C . GLY A 1 78 ? -8.587 1.508 24.300 1.00 84.69 78 GLY A C 1
ATOM 559 O O . GLY A 1 78 ? -7.849 1.758 25.252 1.00 84.69 78 GLY A O 1
ATOM 560 N N . GLU A 1 79 ? -8.129 0.977 23.166 1.00 83.44 79 GLU A N 1
ATOM 561 C CA . GLU A 1 79 ? -6.717 0.656 22.899 1.00 83.44 79 GLU A CA 1
ATOM 562 C C . GLU A 1 79 ? -5.981 1.792 22.162 1.00 83.44 79 GLU A C 1
ATOM 564 O O . GLU A 1 79 ? -4.747 1.823 22.092 1.00 83.44 79 GLU A O 1
ATOM 569 N N . LEU A 1 80 ? -6.728 2.781 21.662 1.00 82.88 80 LEU A N 1
ATOM 570 C CA . LEU A 1 80 ? -6.204 3.968 20.994 1.00 82.88 80 LEU A CA 1
ATOM 571 C C . LEU A 1 80 ? -5.540 4.935 21.989 1.00 82.88 80 LEU A C 1
ATOM 573 O O . LEU A 1 80 ? -6.186 5.685 22.719 1.00 82.88 80 LEU A O 1
ATOM 577 N N . ASN A 1 81 ? -4.209 4.991 21.959 1.00 82.00 81 ASN A N 1
ATOM 578 C CA . ASN A 1 81 ? -3.432 5.960 22.734 1.00 82.00 81 ASN A CA 1
ATOM 579 C C . ASN A 1 81 ? -3.331 7.310 21.999 1.00 82.00 81 ASN A C 1
ATOM 581 O O . ASN A 1 81 ? -2.381 7.556 21.257 1.00 82.00 81 ASN A O 1
ATOM 585 N N . LEU A 1 82 ? -4.300 8.203 22.229 1.00 82.06 82 LEU A N 1
ATOM 586 C CA . LEU A 1 82 ? -4.362 9.556 21.647 1.00 82.06 82 LEU A CA 1
ATOM 587 C C . LEU A 1 82 ? -4.119 10.653 22.706 1.00 82.06 82 LEU A C 1
ATOM 589 O O . LEU A 1 82 ? -5.066 11.290 23.177 1.00 82.06 82 LEU A O 1
ATOM 593 N N . PRO A 1 83 ? -2.862 10.930 23.097 1.00 80.94 83 PRO A N 1
ATOM 594 C CA . PRO A 1 83 ? -2.578 11.993 24.053 1.00 80.94 83 PRO A CA 1
ATOM 595 C C . PRO A 1 83 ? -2.972 13.366 23.481 1.00 80.94 83 PRO A C 1
ATOM 597 O O . PRO A 1 83 ? -2.541 13.754 22.398 1.00 80.94 83 PRO A O 1
ATOM 600 N N . GLY A 1 84 ? -3.783 14.119 24.229 1.00 73.75 84 GLY A N 1
ATOM 601 C CA . GLY A 1 84 ? -4.184 15.489 23.878 1.00 73.75 84 GLY A CA 1
ATOM 602 C C . GLY A 1 84 ? -5.513 15.626 23.129 1.00 73.75 84 GLY A C 1
ATOM 603 O O . GLY A 1 84 ? -5.909 16.751 22.824 1.00 73.75 84 GLY A O 1
ATOM 604 N N . ARG A 1 85 ? -6.230 14.526 22.869 1.00 64.94 85 ARG A N 1
ATOM 605 C CA . ARG A 1 85 ? -7.647 14.561 22.482 1.00 64.94 85 ARG A CA 1
ATOM 606 C C . ARG A 1 85 ? -8.485 14.016 23.636 1.00 64.94 85 ARG A C 1
ATOM 608 O O . ARG A 1 85 ? -8.408 12.834 23.946 1.00 64.94 85 ARG A O 1
ATOM 615 N N . SER A 1 86 ? -9.225 14.911 24.286 1.00 60.41 86 SER A N 1
ATOM 616 C CA . SER A 1 86 ? -10.300 14.606 25.239 1.00 60.41 86 SER A CA 1
ATOM 617 C C . SER A 1 86 ? -11.647 14.891 24.603 1.00 60.41 86 SER A C 1
ATOM 619 O O . SER A 1 86 ? -11.730 15.980 23.984 1.00 60.41 86 SER A O 1
#